Protein AF-A0A9C6TWN9-F1 (afdb_monomer_lite)

Organism: Arachis duranensis (NCBI:txid130453)

Foldseek 3Di:
DPPQLAFQQLAFLLQVQVVCQCVQCLNVVVVQHDGDDDDDDPVRRRDGNCVPPNGDPVNPPHHNHPPPPPDDHRDGDDDPVCVVVVVLVVVLVVCPPVVVSNVVSVVVNVVVVVVVCVVVVVVVVVCCVPDPDPPPDD

InterPro domains:
  IPR001096 Peptidase C13, legumain [PTHR12000] (7-135)
  IPR046427 Legumain prodomain superfamily [G3DSA:1.10.132.130] (80-138)

Secondary structure (DSSP, 8-state):
-------TTT-BHHHHHHHHHHHHTTTT-TTS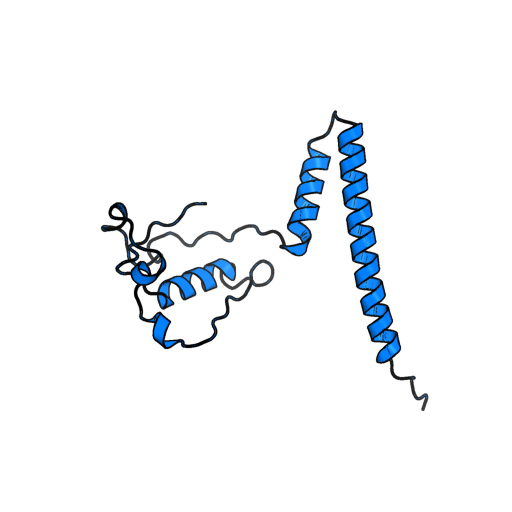-------S-GGGGGSBTHHHH---GGGTTS-SSGGGSPPPPPPP---TTTHHHHHHHHHHHH-SS-HHHHHHHHHHHHHHHHHHHHHHHHHHHHHHHHH-------

Structure (mmCIF, N/CA/C/O backbone):
data_AF-A0A9C6TWN9-F1
#
_entry.id   AF-A0A9C6TWN9-F1
#
loop_
_atom_site.group_PDB
_atom_site.id
_atom_site.type_symbol
_atom_site.label_atom_id
_atom_site.label_alt_id
_atom_site.label_comp_id
_atom_site.label_asym_id
_atom_site.label_entity_id
_atom_site.label_seq_id
_atom_site.pdbx_PDB_ins_code
_atom_site.Cartn_x
_atom_site.Cartn_y
_atom_site.Cartn_z
_atom_site.occupancy
_atom_site.B_iso_or_equiv
_atom_site.auth_seq_id
_atom_site.auth_comp_id
_atom_site.auth_asym_id
_atom_site.auth_atom_id
_atom_site.pdbx_PDB_model_num
ATOM 1 N N . MET A 1 1 ? 10.751 13.327 -1.600 1.00 36.91 1 MET A N 1
ATOM 2 C CA . MET A 1 1 ? 10.945 12.052 -2.325 1.00 36.91 1 MET A CA 1
ATOM 3 C C . MET A 1 1 ? 12.210 12.186 -3.171 1.00 36.91 1 MET A C 1
ATOM 5 O O . MET A 1 1 ? 12.176 12.870 -4.185 1.00 36.91 1 MET A O 1
ATOM 9 N N . TYR A 1 2 ? 13.353 11.652 -2.728 1.00 37.38 2 TYR A N 1
ATOM 10 C CA . TYR A 1 2 ? 14.577 11.668 -3.541 1.00 37.38 2 TYR A CA 1
ATOM 11 C C . TYR A 1 2 ? 14.400 10.663 -4.684 1.00 37.38 2 TYR A C 1
ATOM 13 O O . TYR A 1 2 ? 14.531 9.457 -4.482 1.00 37.38 2 TYR A O 1
ATOM 21 N N . LYS A 1 3 ? 14.024 11.145 -5.874 1.00 45.12 3 LYS A N 1
ATOM 22 C CA . LYS A 1 3 ? 14.079 10.338 -7.095 1.00 45.12 3 LYS A CA 1
ATOM 23 C C . LYS A 1 3 ? 15.568 10.134 -7.377 1.00 45.12 3 LYS A C 1
ATOM 25 O O . LYS A 1 3 ? 16.249 11.090 -7.747 1.00 45.12 3 LYS A O 1
ATOM 30 N N . ALA A 1 4 ? 16.088 8.935 -7.116 1.00 53.16 4 ALA A N 1
ATOM 31 C CA . ALA A 1 4 ? 17.399 8.544 -7.614 1.00 53.16 4 ALA A CA 1
ATOM 32 C C . ALA A 1 4 ? 17.351 8.748 -9.131 1.00 53.16 4 ALA A C 1
ATOM 34 O O . ALA A 1 4 ? 16.544 8.124 -9.819 1.00 53.16 4 ALA A O 1
ATOM 35 N N . ARG A 1 5 ? 18.092 9.734 -9.641 1.00 68.25 5 ARG A N 1
ATOM 36 C CA . ARG A 1 5 ? 18.088 10.026 -11.071 1.00 68.25 5 ARG A CA 1
ATOM 37 C C . ARG A 1 5 ? 18.974 8.967 -11.725 1.00 68.25 5 ARG A C 1
ATOM 39 O O . ARG A 1 5 ? 20.191 9.076 -11.686 1.00 68.25 5 ARG A O 1
ATOM 46 N N . LEU A 1 6 ? 18.360 7.912 -12.247 1.00 82.56 6 LEU A N 1
ATOM 47 C CA . LEU A 1 6 ? 19.016 6.898 -13.070 1.00 82.56 6 LEU A CA 1
ATOM 48 C C . LEU A 1 6 ? 18.911 7.277 -14.548 1.00 82.56 6 LEU A C 1
ATOM 50 O O . LEU A 1 6 ? 18.024 8.032 -14.953 1.00 82.56 6 LEU A O 1
ATOM 54 N N . ASN A 1 7 ? 19.820 6.751 -15.368 1.00 89.50 7 ASN A N 1
ATOM 55 C CA . ASN A 1 7 ? 19.726 6.914 -16.814 1.00 89.50 7 ASN A CA 1
ATOM 56 C C . ASN A 1 7 ? 18.727 5.903 -17.406 1.00 89.50 7 ASN A C 1
ATOM 58 O O . ASN A 1 7 ? 19.081 4.753 -17.682 1.00 89.50 7 ASN A O 1
ATOM 62 N N . LEU A 1 8 ? 17.504 6.360 -17.688 1.00 91.19 8 LEU A N 1
ATOM 63 C CA . LEU A 1 8 ? 16.400 5.519 -18.179 1.00 91.19 8 LEU A CA 1
ATOM 64 C C . LEU A 1 8 ? 16.610 4.944 -19.590 1.00 91.19 8 LEU A C 1
ATOM 66 O O . LEU A 1 8 ? 15.948 3.977 -19.965 1.00 91.19 8 LEU A O 1
ATOM 70 N N . ARG A 1 9 ? 17.541 5.499 -20.386 1.00 92.19 9 ARG A N 1
ATOM 71 C CA . ARG A 1 9 ? 17.942 4.893 -21.674 1.00 92.19 9 ARG A CA 1
ATOM 72 C C . ARG A 1 9 ? 18.797 3.645 -21.477 1.00 92.19 9 ARG A C 1
ATOM 74 O O . ARG A 1 9 ? 18.970 2.856 -22.405 1.00 92.19 9 ARG A O 1
ATOM 81 N N . LYS A 1 10 ? 19.373 3.479 -20.288 1.00 91.81 10 LYS A N 1
ATOM 82 C CA . LYS A 1 10 ? 20.243 2.357 -19.948 1.00 91.81 10 LYS A CA 1
ATOM 83 C C . LYS A 1 10 ? 19.570 1.383 -18.978 1.00 91.81 10 LYS A C 1
ATOM 85 O O . LYS A 1 10 ? 19.785 0.181 -19.136 1.00 91.81 10 LYS A O 1
ATOM 90 N N . GLU A 1 11 ? 18.751 1.868 -18.050 1.00 91.44 11 GLU A N 1
ATOM 91 C CA . GLU A 1 11 ? 17.956 1.045 -17.131 1.00 91.44 11 GLU A CA 1
ATOM 92 C C . GLU A 1 11 ? 16.877 0.241 -17.876 1.00 91.44 11 GLU A C 1
ATOM 94 O O . GLU A 1 11 ? 16.241 0.732 -18.812 1.00 91.44 11 GLU A O 1
ATOM 99 N N . THR A 1 12 ? 16.688 -1.013 -17.472 1.00 93.56 12 THR A N 1
ATOM 100 C CA . THR A 1 12 ? 15.652 -1.926 -17.983 1.00 93.56 12 THR A CA 1
ATOM 101 C C . THR A 1 12 ? 14.511 -2.085 -16.987 1.00 93.56 12 THR A C 1
ATOM 103 O O . THR A 1 12 ? 14.721 -1.941 -15.782 1.00 93.56 12 THR A O 1
ATOM 106 N N . LEU A 1 13 ? 13.318 -2.444 -17.470 1.00 93.88 13 LEU A N 1
ATOM 107 C CA . LEU A 1 13 ? 12.156 -2.702 -16.607 1.00 93.88 13 LEU A CA 1
ATOM 108 C C . LEU A 1 13 ? 12.457 -3.788 -15.559 1.00 93.88 13 LEU A C 1
ATOM 110 O O . LEU A 1 13 ? 12.023 -3.682 -14.417 1.00 93.88 13 LEU A O 1
ATOM 114 N N . GLN A 1 14 ? 13.269 -4.789 -15.916 1.00 94.56 14 GLN A N 1
ATOM 115 C CA . GLN A 1 14 ? 13.781 -5.800 -14.987 1.00 94.56 14 GLN A CA 1
ATOM 116 C C . GLN A 1 14 ? 14.568 -5.188 -13.819 1.00 94.56 14 GLN A C 1
ATOM 118 O O . GLN A 1 14 ? 14.380 -5.597 -12.675 1.00 94.56 14 GLN A O 1
ATOM 123 N N . GLN A 1 15 ? 15.470 -4.245 -14.102 1.00 91.88 15 GLN A N 1
ATOM 124 C CA . GLN A 1 15 ? 16.316 -3.615 -13.083 1.00 91.88 15 GLN A CA 1
ATOM 125 C C . GLN A 1 15 ? 15.487 -2.735 -12.147 1.00 91.88 15 GLN A C 1
ATOM 127 O O . GLN A 1 15 ? 15.662 -2.810 -10.930 1.00 91.88 15 GLN A O 1
ATOM 132 N N . GLN A 1 16 ? 14.539 -1.973 -12.700 1.00 91.69 16 GLN A N 1
ATOM 133 C CA . GLN A 1 16 ? 13.612 -1.184 -11.893 1.00 91.69 16 GLN A CA 1
ATOM 134 C C . GLN A 1 16 ? 12.773 -2.089 -10.990 1.00 91.69 16 GLN A C 1
ATOM 136 O O . GLN A 1 16 ? 12.697 -1.844 -9.790 1.00 91.69 16 GLN A O 1
ATOM 141 N N . TYR A 1 17 ? 12.199 -3.164 -11.543 1.00 93.31 17 TYR A N 1
ATOM 142 C CA . TYR A 1 17 ? 11.425 -4.143 -10.780 1.00 93.31 17 TYR A CA 1
ATOM 143 C C . TYR A 1 17 ? 12.224 -4.689 -9.589 1.00 93.31 17 TYR A C 1
ATOM 145 O O . TYR A 1 17 ? 11.735 -4.645 -8.465 1.00 93.31 17 TYR A O 1
ATOM 153 N N . GLN A 1 18 ? 13.471 -5.120 -9.802 1.00 91.88 18 GLN A N 1
ATOM 154 C CA . GLN A 1 18 ? 14.325 -5.644 -8.729 1.00 91.88 18 GLN A CA 1
ATOM 155 C C . GLN A 1 18 ? 14.615 -4.594 -7.651 1.00 91.88 18 GLN A C 1
ATOM 157 O O . GLN A 1 18 ? 14.497 -4.886 -6.463 1.00 91.88 18 GLN A O 1
ATOM 162 N N . SER A 1 19 ? 14.942 -3.361 -8.052 1.00 89.00 19 SER A N 1
ATOM 163 C CA . SER A 1 19 ? 15.199 -2.274 -7.101 1.00 89.00 19 SER A CA 1
ATOM 164 C C . SER A 1 19 ? 13.943 -1.910 -6.298 1.00 89.00 19 SER A C 1
ATOM 166 O O . SER A 1 19 ? 14.027 -1.635 -5.099 1.00 89.00 19 SER A O 1
ATOM 168 N N . VAL A 1 20 ? 12.770 -1.930 -6.937 1.00 90.50 20 VAL A N 1
ATOM 169 C CA . VAL A 1 20 ? 11.481 -1.677 -6.283 1.00 90.50 20 VAL A CA 1
ATOM 170 C C . VAL A 1 20 ? 11.096 -2.835 -5.367 1.00 90.50 20 VAL A C 1
ATOM 172 O O . VAL A 1 20 ? 10.618 -2.572 -4.267 1.00 90.50 20 VAL A O 1
ATOM 175 N N . GLU A 1 21 ? 11.331 -4.090 -5.752 1.00 92.69 21 GLU A N 1
ATOM 176 C CA . GLU A 1 21 ? 11.072 -5.265 -4.912 1.00 92.69 21 GLU A CA 1
ATOM 177 C C . GLU A 1 21 ? 11.926 -5.240 -3.641 1.00 92.69 21 GLU A C 1
ATOM 179 O O . GLU A 1 21 ? 11.388 -5.334 -2.536 1.00 92.69 21 GLU A O 1
ATOM 184 N N . GLU A 1 22 ? 13.235 -5.025 -3.777 1.00 90.56 22 GLU A N 1
ATOM 185 C CA . GLU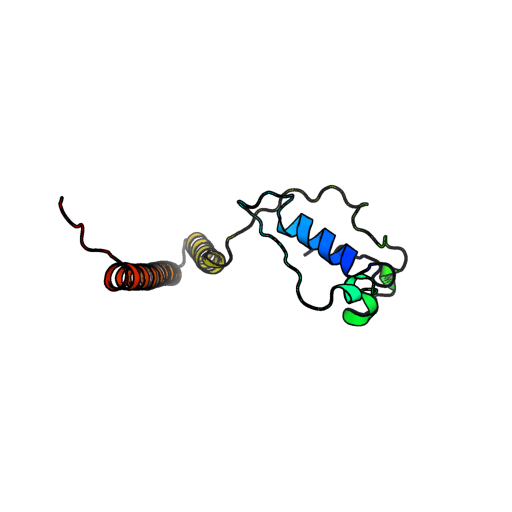 A 1 22 ? 14.159 -4.964 -2.644 1.00 90.56 22 GLU A CA 1
ATOM 186 C C . GLU A 1 22 ? 13.757 -3.861 -1.656 1.00 90.56 22 GLU A C 1
ATOM 188 O O . GLU A 1 22 ? 13.588 -4.115 -0.459 1.00 90.56 22 GLU A O 1
ATOM 193 N N . ARG A 1 23 ? 13.495 -2.651 -2.161 1.00 89.00 23 ARG A N 1
ATOM 194 C CA . ARG A 1 23 ? 13.105 -1.512 -1.325 1.00 89.00 23 ARG A CA 1
ATOM 195 C C . ARG A 1 23 ? 11.733 -1.701 -0.678 1.00 89.00 23 ARG A C 1
ATOM 197 O O . ARG A 1 23 ? 11.568 -1.414 0.504 1.00 89.00 23 ARG A O 1
ATOM 204 N N . THR A 1 24 ? 10.744 -2.173 -1.436 1.00 92.19 24 THR A N 1
ATOM 205 C CA . THR A 1 24 ? 9.366 -2.380 -0.950 1.00 92.19 24 THR A CA 1
ATOM 206 C C . THR A 1 24 ? 9.290 -3.500 0.085 1.00 92.19 24 THR A C 1
ATOM 208 O O . THR A 1 24 ? 8.502 -3.415 1.027 1.00 92.19 24 THR A O 1
ATOM 211 N N . SER A 1 25 ? 10.141 -4.521 -0.042 1.00 92.56 25 SER A N 1
ATOM 212 C CA . SER A 1 25 ? 10.289 -5.575 0.966 1.00 92.56 25 SER A CA 1
ATOM 213 C C . SER A 1 25 ? 10.990 -5.098 2.239 1.00 92.56 25 SER A C 1
ATOM 215 O O . SER A 1 25 ? 11.125 -5.880 3.174 1.00 92.56 25 SER A O 1
ATOM 217 N N . ASN A 1 26 ? 11.446 -3.839 2.270 1.00 90.62 26 ASN A N 1
ATOM 218 C CA . ASN A 1 26 ? 12.271 -3.273 3.329 1.00 90.62 26 ASN A CA 1
ATOM 219 C C . ASN A 1 26 ? 13.470 -4.186 3.633 1.00 90.62 26 ASN A C 1
ATOM 221 O O . ASN A 1 26 ? 13.703 -4.567 4.779 1.00 90.62 26 ASN A O 1
ATOM 225 N N . TYR A 1 27 ? 14.174 -4.599 2.571 1.00 89.38 27 TYR A N 1
ATOM 226 C CA . TYR A 1 27 ? 15.288 -5.548 2.630 1.00 89.38 27 TYR A CA 1
ATOM 227 C C . TYR A 1 27 ? 14.891 -6.910 3.226 1.00 89.38 27 TYR A C 1
ATOM 229 O O . TYR A 1 27 ? 15.548 -7.433 4.124 1.00 89.38 27 TYR A O 1
ATOM 237 N N . ASN A 1 28 ? 13.810 -7.496 2.696 1.00 90.19 28 ASN A N 1
ATOM 238 C CA . ASN A 1 28 ? 13.190 -8.758 3.129 1.00 90.19 28 ASN A CA 1
ATOM 239 C C . ASN A 1 28 ? 12.554 -8.748 4.534 1.00 90.19 28 ASN A C 1
ATOM 241 O O . ASN A 1 28 ? 12.232 -9.809 5.073 1.00 90.19 28 ASN A O 1
ATOM 245 N N . ASN A 1 29 ? 12.305 -7.575 5.118 1.00 91.75 29 ASN A N 1
ATOM 246 C CA . ASN A 1 29 ? 11.516 -7.438 6.338 1.00 91.75 29 ASN A CA 1
ATOM 247 C C . ASN A 1 29 ? 10.023 -7.219 6.031 1.00 91.75 29 ASN A C 1
ATOM 249 O O . ASN A 1 29 ? 9.508 -6.099 6.032 1.00 91.75 29 ASN A O 1
ATOM 253 N N . TYR A 1 30 ? 9.296 -8.320 5.834 1.00 92.25 30 TYR A N 1
ATOM 254 C CA . TYR A 1 30 ? 7.862 -8.296 5.519 1.00 92.25 30 TYR A CA 1
ATOM 255 C C . TYR A 1 30 ? 6.944 -7.931 6.696 1.00 92.25 30 TYR A C 1
ATOM 257 O O . TYR A 1 30 ? 5.741 -7.791 6.494 1.00 92.25 30 TYR A O 1
ATOM 265 N N . ALA A 1 31 ? 7.470 -7.741 7.912 1.00 92.44 31 ALA A N 1
ATOM 266 C CA . ALA A 1 31 ? 6.677 -7.166 9.003 1.00 92.44 31 ALA A CA 1
ATOM 267 C C . ALA A 1 31 ? 6.388 -5.671 8.765 1.00 92.44 31 ALA A C 1
ATOM 269 O O . ALA A 1 31 ? 5.380 -5.148 9.233 1.00 92.44 31 ALA A O 1
ATOM 270 N N . ILE A 1 32 ? 7.269 -4.995 8.021 1.00 91.88 32 ILE A N 1
ATOM 271 C CA . ILE A 1 32 ? 7.222 -3.557 7.714 1.00 91.88 32 ILE A CA 1
ATOM 272 C C . ILE A 1 32 ? 7.489 -3.299 6.221 1.00 91.88 32 ILE A C 1
ATOM 274 O O . ILE A 1 32 ? 8.068 -2.284 5.835 1.00 91.88 32 ILE A O 1
ATOM 278 N N . GLY A 1 33 ? 7.091 -4.249 5.379 1.00 93.31 33 GLY A N 1
ATOM 279 C CA . GLY A 1 33 ? 7.322 -4.253 3.941 1.00 93.31 33 GLY A CA 1
ATOM 280 C C . GLY A 1 33 ? 6.320 -5.159 3.235 1.00 93.31 33 GLY A C 1
ATOM 281 O O . GLY A 1 33 ? 5.487 -5.809 3.865 1.00 93.31 33 GLY A O 1
ATOM 282 N N . SER A 1 34 ? 6.383 -5.210 1.910 1.00 95.94 34 SER A N 1
ATOM 283 C CA . SER A 1 34 ? 5.515 -6.078 1.110 1.00 95.94 34 SER A CA 1
ATOM 284 C C . SER A 1 34 ? 6.262 -6.690 -0.070 1.00 95.94 34 SER A C 1
ATOM 286 O O . SER A 1 34 ? 7.391 -6.308 -0.378 1.00 95.94 34 SER A O 1
ATOM 288 N N . ARG A 1 35 ? 5.647 -7.685 -0.711 1.00 96.88 35 ARG A N 1
ATOM 289 C CA . ARG A 1 35 ? 6.200 -8.323 -1.905 1.00 96.88 35 ARG A CA 1
ATOM 290 C C . ARG A 1 35 ? 5.644 -7.638 -3.146 1.00 96.88 35 ARG A C 1
ATOM 292 O O . ARG A 1 35 ? 4.431 -7.548 -3.314 1.00 96.88 35 ARG A O 1
ATOM 299 N N . VAL A 1 36 ? 6.540 -7.189 -4.015 1.00 96.44 36 VAL A N 1
ATOM 300 C CA . VAL A 1 36 ? 6.181 -6.708 -5.351 1.00 96.44 36 VAL A CA 1
ATOM 301 C C . VAL A 1 36 ? 5.958 -7.932 -6.229 1.00 96.44 36 VAL A C 1
ATOM 303 O O . VAL A 1 36 ? 6.734 -8.879 -6.162 1.00 96.44 36 VAL A O 1
ATOM 306 N N . ILE A 1 37 ? 4.872 -7.939 -6.999 1.00 96.62 37 ILE A N 1
ATOM 307 C CA . ILE A 1 37 ? 4.512 -9.060 -7.871 1.00 96.62 37 ILE A CA 1
ATOM 308 C C . ILE A 1 37 ? 4.392 -8.554 -9.303 1.00 96.62 37 ILE A C 1
ATOM 310 O O . ILE A 1 37 ? 3.893 -7.454 -9.543 1.00 96.62 37 ILE A O 1
ATOM 314 N N . GLU A 1 38 ? 4.824 -9.379 -10.247 1.00 95.50 38 GLU A N 1
ATOM 315 C CA . GLU A 1 38 ? 4.704 -9.145 -11.680 1.00 95.50 38 GLU A CA 1
ATOM 316 C C . GLU A 1 38 ? 3.707 -10.103 -12.333 1.00 95.50 38 GLU A C 1
ATOM 318 O O . GLU A 1 38 ? 3.529 -11.240 -11.898 1.00 95.50 38 GLU A O 1
ATOM 323 N N . TYR A 1 39 ? 3.065 -9.634 -13.400 1.00 96.19 39 TYR A N 1
ATOM 324 C CA . TYR A 1 39 ? 2.057 -10.373 -14.156 1.00 96.19 39 TYR A CA 1
ATOM 325 C C . TYR A 1 39 ? 2.170 -10.034 -15.649 1.00 96.19 39 TYR A C 1
ATOM 327 O O . TYR A 1 39 ? 2.733 -9.002 -16.015 1.00 96.19 39 TYR A O 1
ATOM 335 N N . GLY A 1 40 ? 1.585 -10.867 -16.513 1.00 96.75 40 GLY A N 1
ATOM 336 C CA . GLY A 1 40 ? 1.538 -10.629 -17.961 1.00 96.75 40 GLY A CA 1
ATOM 337 C C . GLY A 1 40 ? 2.791 -11.098 -18.710 1.00 96.75 40 GLY A C 1
ATOM 338 O O . GLY A 1 40 ? 3.446 -12.056 -18.300 1.00 96.75 40 GLY A O 1
ATOM 339 N N . ASP A 1 41 ? 3.097 -10.456 -19.843 1.00 97.25 41 ASP A N 1
ATOM 340 C CA . ASP A 1 41 ? 4.244 -10.824 -20.683 1.00 97.25 41 ASP A CA 1
ATOM 341 C C . ASP A 1 41 ? 5.565 -10.328 -20.083 1.00 97.25 41 ASP A C 1
ATOM 343 O O . ASP A 1 41 ? 5.940 -9.160 -20.197 1.00 97.25 41 ASP A O 1
ATOM 347 N N . THR A 1 42 ? 6.312 -11.247 -19.480 1.00 94.81 42 THR A N 1
ATOM 348 C CA . THR A 1 42 ? 7.594 -10.957 -18.832 1.00 94.81 42 THR A CA 1
ATOM 349 C C . THR A 1 42 ? 8.721 -10.637 -19.816 1.00 94.81 42 THR A C 1
ATOM 351 O O . THR A 1 42 ? 9.756 -10.114 -19.399 1.00 94.81 42 THR A O 1
ATOM 354 N N . LYS A 1 43 ? 8.544 -10.856 -21.128 1.00 95.94 43 LYS A N 1
ATOM 355 C CA . LYS A 1 43 ? 9.555 -10.486 -22.137 1.00 95.94 43 LYS A CA 1
ATOM 356 C C . LYS A 1 43 ? 9.778 -8.977 -22.204 1.00 95.94 43 LYS A C 1
ATOM 358 O O . LYS A 1 43 ? 10.885 -8.537 -22.519 1.00 95.94 43 LYS A O 1
ATOM 363 N N . ILE A 1 44 ? 8.767 -8.179 -21.844 1.00 96.50 44 ILE A N 1
ATOM 364 C CA . ILE A 1 44 ? 8.858 -6.713 -21.818 1.00 96.50 44 ILE A CA 1
ATOM 365 C C . ILE A 1 44 ? 9.934 -6.213 -20.844 1.00 96.50 44 ILE A C 1
ATOM 367 O O . ILE A 1 44 ? 10.463 -5.120 -21.011 1.00 96.50 44 ILE A O 1
ATOM 371 N N . LYS A 1 45 ? 10.332 -7.025 -19.858 1.00 94.31 45 LYS A N 1
ATOM 372 C CA . LYS A 1 45 ? 11.278 -6.632 -18.806 1.00 94.31 45 LYS A CA 1
ATOM 373 C C . LYS A 1 45 ? 12.678 -6.298 -19.335 1.00 94.31 45 LYS A C 1
ATOM 375 O O . LYS A 1 45 ? 13.407 -5.542 -18.697 1.00 94.31 45 LYS A O 1
ATOM 380 N N . ALA A 1 46 ? 13.049 -6.814 -20.510 1.00 95.56 46 ALA A N 1
ATOM 381 C CA . ALA A 1 46 ? 14.321 -6.497 -21.165 1.00 95.56 46 ALA A CA 1
ATOM 382 C C . ALA A 1 46 ? 14.352 -5.087 -21.795 1.00 95.56 46 ALA A C 1
ATOM 384 O O . ALA A 1 46 ? 15.422 -4.582 -22.147 1.00 95.56 46 ALA A O 1
ATOM 385 N N . VAL A 1 47 ? 13.190 -4.447 -21.944 1.00 96.25 47 VAL A N 1
ATOM 386 C CA . VAL A 1 47 ? 13.039 -3.139 -22.585 1.00 96.25 47 VAL A CA 1
ATOM 387 C C . VAL A 1 47 ? 13.534 -2.016 -21.671 1.00 96.25 47 VAL A C 1
ATOM 389 O O . VAL A 1 47 ? 13.463 -2.103 -20.443 1.00 96.25 47 VAL A O 1
ATOM 392 N N . LYS A 1 48 ? 14.051 -0.945 -22.283 1.00 95.25 48 LYS A N 1
ATOM 393 C CA . LYS A 1 48 ? 14.499 0.262 -21.579 1.00 95.25 48 LYS A CA 1
ATOM 394 C C . LYS A 1 48 ? 13.322 1.077 -21.052 1.00 95.25 48 LYS A C 1
ATOM 396 O O . LYS A 1 48 ? 12.355 1.296 -21.783 1.00 95.25 48 LYS A O 1
ATOM 401 N N . LEU A 1 49 ? 13.445 1.596 -19.828 1.00 93.44 49 LEU A N 1
ATOM 402 C CA . LEU A 1 49 ? 12.401 2.414 -19.188 1.00 93.44 49 LEU A CA 1
ATOM 403 C C . LEU A 1 49 ? 12.029 3.635 -20.020 1.00 93.44 49 LEU A C 1
ATOM 405 O O . LEU A 1 49 ? 10.879 4.066 -20.000 1.00 93.44 49 LEU A O 1
ATOM 409 N N . SER A 1 50 ? 12.982 4.174 -20.785 1.00 94.44 50 SER A N 1
ATOM 410 C CA . SER A 1 50 ? 12.749 5.372 -21.582 1.00 94.44 50 SER A CA 1
ATOM 411 C C . SER A 1 50 ? 11.637 5.248 -22.621 1.00 94.44 50 SER A C 1
ATOM 413 O O . SER A 1 50 ? 11.143 6.273 -23.080 1.00 94.44 50 SER A O 1
ATOM 415 N N . LEU A 1 51 ? 11.242 4.027 -23.000 1.00 96.12 51 LEU A N 1
ATOM 416 C CA . LEU A 1 51 ? 10.096 3.818 -23.889 1.00 96.12 51 LEU A CA 1
ATOM 417 C C . LEU A 1 51 ? 8.744 4.076 -23.204 1.00 96.12 51 LEU A C 1
ATOM 419 O O . LEU A 1 51 ? 7.770 4.341 -23.900 1.00 96.12 51 LEU A O 1
ATOM 423 N N . PHE A 1 52 ? 8.686 4.027 -21.871 1.00 94.44 52 PHE A N 1
ATOM 424 C CA . PHE A 1 52 ? 7.458 4.206 -21.088 1.00 94.44 52 PHE A CA 1
ATOM 425 C C . PHE A 1 52 ? 7.462 5.513 -20.293 1.00 94.44 52 PHE A C 1
ATOM 427 O O . PHE A 1 52 ? 6.469 6.232 -20.275 1.00 94.44 52 PHE A O 1
ATOM 434 N N . GLU A 1 53 ? 8.588 5.843 -19.658 1.00 92.62 53 GLU A N 1
ATOM 435 C CA . GLU A 1 53 ? 8.713 7.007 -18.768 1.00 92.62 53 GLU A CA 1
ATOM 436 C C . GLU A 1 53 ? 9.392 8.216 -19.435 1.00 92.62 53 GLU A C 1
ATOM 438 O O . GLU A 1 53 ? 9.522 9.281 -18.828 1.00 92.62 53 GLU A O 1
ATOM 443 N N . GLY A 1 54 ? 9.845 8.070 -20.684 1.00 91.75 54 GLY A N 1
ATOM 444 C CA . GLY A 1 54 ? 10.633 9.086 -21.375 1.00 91.75 54 GLY A CA 1
ATOM 445 C C . GLY A 1 54 ? 12.066 9.194 -20.845 1.00 91.75 54 GLY A C 1
ATOM 446 O O . GLY A 1 54 ? 12.617 8.276 -20.240 1.00 91.75 54 GLY A O 1
ATOM 447 N N . PHE A 1 55 ? 12.731 10.313 -21.121 1.00 89.19 55 PHE A N 1
ATOM 448 C CA . PHE A 1 55 ? 14.135 10.492 -20.756 1.00 89.19 55 PHE A CA 1
ATOM 449 C C . PHE A 1 55 ? 14.444 11.937 -20.377 1.00 89.19 55 PHE A C 1
ATOM 451 O O . PHE A 1 55 ? 14.129 12.855 -21.129 1.00 89.19 55 PHE A O 1
ATOM 458 N N . ASP A 1 56 ? 15.129 12.107 -19.247 1.00 89.50 56 ASP A N 1
ATOM 459 C CA . ASP A 1 56 ? 15.697 13.382 -18.813 1.00 89.50 56 ASP A CA 1
ATOM 460 C C . ASP A 1 56 ? 17.146 13.515 -19.330 1.00 89.50 56 ASP A C 1
ATOM 462 O O . ASP A 1 56 ? 18.012 12.751 -18.885 1.00 89.50 56 ASP A O 1
ATOM 466 N N . PRO A 1 57 ? 17.459 14.478 -20.220 1.00 90.19 57 PRO A N 1
ATOM 467 C CA . PRO A 1 57 ? 18.821 14.718 -20.703 1.00 90.19 57 PRO A CA 1
ATOM 468 C C . PRO A 1 57 ? 19.854 14.952 -19.595 1.00 90.19 57 PRO A C 1
ATOM 470 O O . PRO A 1 57 ? 21.013 14.556 -19.752 1.00 90.19 57 PRO A O 1
ATOM 473 N N . ALA A 1 58 ? 19.450 15.515 -18.452 1.00 89.94 58 ALA A N 1
ATOM 474 C CA . ALA A 1 58 ? 20.340 15.721 -17.311 1.00 89.94 58 ALA A CA 1
ATOM 475 C C . ALA A 1 58 ? 20.804 14.398 -16.670 1.00 89.94 58 ALA A C 1
ATOM 477 O O . ALA A 1 58 ? 21.802 14.380 -15.952 1.00 89.94 58 ALA A O 1
ATOM 478 N N . SER A 1 59 ? 20.123 13.280 -16.954 1.00 86.31 59 SER A N 1
ATOM 479 C CA . SER A 1 59 ? 20.457 11.950 -16.428 1.00 86.31 59 SER A CA 1
ATOM 480 C C . SER A 1 59 ? 21.496 11.175 -17.244 1.00 86.31 59 SER A C 1
ATOM 482 O O . SER A 1 59 ? 21.868 10.062 -16.879 1.00 86.31 59 SER A O 1
ATOM 484 N N . THR A 1 60 ? 22.003 11.745 -18.343 1.00 87.06 60 THR A N 1
ATOM 485 C CA . THR A 1 60 ? 22.882 11.043 -19.298 1.00 87.06 60 THR A CA 1
ATOM 486 C C . THR A 1 60 ? 24.105 10.394 -18.635 1.00 87.06 60 THR A C 1
ATOM 488 O O . THR A 1 60 ? 24.441 9.244 -18.941 1.00 87.06 60 THR A O 1
ATOM 491 N N . ASN A 1 61 ? 24.732 11.103 -17.694 1.00 85.81 61 ASN A N 1
ATOM 492 C CA . ASN A 1 61 ? 25.951 10.662 -17.010 1.00 85.81 61 ASN A CA 1
ATOM 493 C C . ASN A 1 61 ? 25.682 9.822 -15.754 1.00 85.81 61 ASN A C 1
ATOM 495 O O . ASN A 1 61 ? 26.627 9.398 -15.095 1.00 85.81 61 ASN A O 1
ATOM 499 N N . PHE A 1 62 ? 24.417 9.571 -15.410 1.00 85.12 62 PHE A N 1
ATOM 500 C CA . PHE A 1 62 ? 24.081 8.757 -14.250 1.00 85.12 62 PHE A CA 1
ATOM 501 C C . PHE A 1 62 ? 24.209 7.263 -14.538 1.00 85.12 62 PHE A C 1
ATOM 503 O O . PHE A 1 62 ? 24.122 6.795 -15.681 1.00 85.12 62 PHE A O 1
ATOM 510 N N . SER A 1 63 ? 24.436 6.517 -13.458 1.00 81.75 63 SER A N 1
ATOM 511 C CA . SER A 1 63 ? 24.466 5.060 -13.485 1.00 81.75 63 SER A CA 1
ATOM 512 C C . SER A 1 63 ? 23.121 4.511 -13.975 1.00 81.75 63 SER A C 1
ATOM 514 O O . SER A 1 63 ? 22.076 5.091 -13.674 1.00 81.75 63 SER A O 1
ATOM 516 N N . PRO A 1 64 ? 23.116 3.395 -14.722 1.00 75.69 64 PRO A N 1
ATOM 517 C CA . PRO A 1 64 ? 21.890 2.670 -15.044 1.00 75.69 64 PRO A CA 1
ATOM 518 C C . PRO A 1 64 ? 21.330 1.871 -13.869 1.00 75.69 64 PRO A C 1
ATOM 520 O O . PRO A 1 64 ? 20.239 1.329 -13.982 1.00 75.69 64 PRO A O 1
ATOM 523 N N . ASN A 1 65 ? 22.104 1.716 -12.793 1.00 70.44 65 ASN A N 1
ATOM 524 C CA . ASN A 1 65 ? 21.744 0.871 -11.668 1.00 70.44 65 ASN A CA 1
ATOM 525 C C . ASN A 1 65 ? 22.010 1.576 -10.331 1.00 70.44 65 ASN A C 1
ATOM 527 O O . ASN A 1 65 ? 23.022 2.268 -10.173 1.00 70.44 65 ASN A O 1
ATOM 531 N N . ASN A 1 66 ? 21.118 1.343 -9.368 1.00 64.56 66 ASN A N 1
ATOM 532 C CA . ASN A 1 66 ? 21.163 1.894 -8.016 1.00 64.56 66 ASN A CA 1
ATOM 533 C C . ASN A 1 66 ? 22.242 1.262 -7.121 1.00 64.56 66 ASN A C 1
ATOM 535 O O . ASN A 1 66 ? 22.455 1.771 -6.028 1.00 64.56 66 ASN A O 1
ATOM 539 N N . ASN A 1 67 ? 22.976 0.239 -7.585 1.00 55.84 67 ASN A N 1
ATOM 540 C CA . ASN A 1 67 ? 24.057 -0.432 -6.835 1.00 55.84 67 ASN A CA 1
ATOM 541 C C . ASN A 1 67 ? 25.178 0.502 -6.319 1.00 55.84 67 ASN A C 1
ATOM 543 O O . ASN A 1 67 ? 26.044 0.056 -5.575 1.00 55.84 67 ASN A O 1
ATOM 547 N N . ILE A 1 68 ? 25.212 1.765 -6.758 1.00 48.00 68 ILE A N 1
ATOM 548 C CA . ILE A 1 68 ? 26.211 2.772 -6.362 1.00 48.00 68 ILE A CA 1
ATOM 549 C C . ILE A 1 68 ? 25.730 3.613 -5.164 1.00 48.00 68 ILE A C 1
ATOM 551 O O . ILE A 1 68 ? 26.533 4.277 -4.511 1.00 48.00 68 ILE A O 1
ATOM 555 N N . LEU A 1 69 ? 24.433 3.601 -4.849 1.00 53.12 69 LEU A N 1
ATOM 556 C CA . LEU A 1 69 ? 23.904 4.323 -3.695 1.00 53.12 69 LEU A CA 1
ATOM 557 C C . LEU A 1 69 ? 24.042 3.444 -2.441 1.00 53.12 69 LEU A C 1
ATOM 559 O O . LEU A 1 69 ? 23.835 2.233 -2.537 1.00 53.12 69 LEU A O 1
ATOM 563 N N . PRO A 1 70 ? 24.413 4.021 -1.278 1.00 50.78 70 PRO A N 1
ATOM 564 C CA . PRO A 1 70 ? 24.552 3.263 -0.036 1.00 50.78 70 PRO A CA 1
ATOM 565 C C . PRO A 1 70 ? 23.269 2.469 0.246 1.00 50.78 70 PRO A C 1
ATOM 567 O O . PRO A 1 70 ? 22.199 2.915 -0.189 1.00 50.78 70 PRO A O 1
ATOM 570 N N . PRO A 1 71 ? 23.356 1.323 0.957 1.00 54.38 71 PRO A N 1
ATOM 571 C CA . PRO A 1 71 ? 22.177 0.543 1.320 1.00 54.38 71 PRO A CA 1
ATOM 572 C C . PRO A 1 71 ? 21.156 1.509 1.907 1.00 54.38 71 PRO A C 1
ATOM 574 O O . PRO A 1 71 ? 21.461 2.217 2.871 1.00 54.38 71 PRO A O 1
ATOM 577 N N . GLN A 1 72 ? 19.996 1.636 1.254 1.00 63.16 72 GLN A N 1
ATOM 578 C CA . GLN A 1 72 ? 18.976 2.538 1.760 1.00 63.16 72 GLN A CA 1
ATOM 579 C C . GLN A 1 72 ? 18.625 1.982 3.132 1.00 63.16 72 GLN A C 1
ATOM 581 O O . GLN A 1 72 ? 18.313 0.808 3.284 1.00 63.16 72 GLN A O 1
ATOM 586 N N . THR A 1 73 ? 18.804 2.785 4.168 1.00 69.62 73 THR A N 1
ATOM 587 C CA . THR A 1 73 ? 18.455 2.364 5.519 1.00 69.62 73 THR A CA 1
ATOM 588 C C . THR A 1 73 ? 16.989 1.953 5.534 1.00 69.62 73 THR A C 1
ATOM 590 O O . THR A 1 73 ? 16.183 2.544 4.805 1.00 69.62 73 THR A O 1
ATOM 593 N N . SER A 1 74 ? 16.645 0.961 6.357 1.00 76.00 74 SER A N 1
ATOM 594 C CA . SER A 1 74 ? 15.255 0.547 6.534 1.00 76.00 74 SER A CA 1
ATOM 595 C C . SER A 1 74 ? 14.368 1.768 6.757 1.00 76.00 74 SER A C 1
ATOM 597 O O . SER A 1 74 ? 14.703 2.638 7.566 1.00 76.00 74 SER A O 1
ATOM 599 N N . ILE A 1 75 ? 13.264 1.851 6.022 1.00 83.12 75 ILE A N 1
ATOM 600 C CA . ILE A 1 75 ? 12.370 3.009 6.075 1.00 83.12 75 ILE A CA 1
ATOM 601 C C . ILE A 1 75 ? 11.261 2.707 7.082 1.00 83.12 75 ILE A C 1
ATOM 603 O O . ILE A 1 75 ? 10.721 1.599 7.096 1.00 83.12 75 ILE A O 1
ATOM 607 N N . GLU A 1 76 ? 10.918 3.685 7.920 1.00 90.19 76 GLU A N 1
ATOM 608 C CA . GLU A 1 76 ? 9.712 3.617 8.744 1.00 90.19 76 GLU A CA 1
ATOM 609 C C . GLU A 1 76 ? 8.468 3.726 7.861 1.00 90.19 76 GLU A C 1
ATOM 611 O O . GLU A 1 76 ? 8.368 4.593 6.989 1.00 90.19 76 GLU A O 1
ATOM 616 N N . VAL A 1 77 ? 7.503 2.839 8.084 1.00 94.06 77 VAL A N 1
ATOM 617 C CA . VAL A 1 77 ? 6.296 2.742 7.263 1.00 94.06 77 VAL A CA 1
ATOM 618 C C . VAL A 1 77 ? 5.048 2.776 8.131 1.00 94.06 77 VAL A C 1
ATOM 620 O O . VAL A 1 77 ? 5.067 2.408 9.303 1.00 94.06 77 VAL A O 1
ATOM 623 N N . VAL A 1 78 ? 3.938 3.179 7.521 1.00 95.94 78 VAL A N 1
ATOM 624 C CA . VAL A 1 78 ? 2.602 3.108 8.115 1.00 95.94 78 VAL A CA 1
ATOM 625 C C . VAL A 1 78 ? 1.752 2.201 7.237 1.00 95.94 78 VAL A C 1
ATOM 627 O O . VAL A 1 78 ? 1.809 2.287 6.008 1.00 95.94 78 VAL A O 1
ATOM 630 N N . ASN A 1 79 ? 0.955 1.329 7.855 1.00 95.88 79 ASN A N 1
ATOM 631 C CA . ASN A 1 79 ? -0.004 0.510 7.123 1.00 95.88 79 ASN A CA 1
ATOM 632 C C . ASN A 1 79 ? -0.989 1.419 6.372 1.00 95.88 79 ASN A C 1
ATOM 634 O O . ASN A 1 79 ? -1.563 2.334 6.959 1.00 95.88 79 ASN A O 1
ATOM 638 N N . GLN A 1 80 ? -1.226 1.159 5.084 1.00 96.75 80 GLN A N 1
ATOM 639 C CA . GLN A 1 80 ? -2.147 1.959 4.269 1.00 96.75 80 GLN A CA 1
ATOM 640 C C . GLN A 1 80 ? -3.566 2.012 4.856 1.00 96.75 80 GLN A C 1
ATOM 642 O O . GLN A 1 80 ? -4.219 3.050 4.770 1.00 96.75 80 GLN A O 1
ATOM 647 N N . ARG A 1 81 ? -4.025 0.931 5.507 1.00 96.62 81 ARG A N 1
ATOM 648 C CA . ARG A 1 81 ? -5.323 0.904 6.202 1.00 96.62 81 ARG A CA 1
ATOM 649 C C . ARG A 1 81 ? -5.357 1.858 7.390 1.00 96.62 81 ARG A C 1
ATOM 651 O O . ARG A 1 81 ? -6.420 2.374 7.714 1.00 96.62 81 ARG A O 1
ATOM 658 N N . ASP A 1 82 ? -4.218 2.138 8.008 1.00 97.00 82 ASP A N 1
ATOM 659 C CA . ASP A 1 82 ? -4.130 2.955 9.219 1.00 97.00 82 ASP A CA 1
ATOM 660 C C . ASP A 1 82 ? -3.625 4.370 8.938 1.00 97.00 82 ASP A C 1
ATOM 662 O O . ASP A 1 82 ? -3.744 5.235 9.797 1.00 97.00 82 ASP A O 1
ATOM 666 N N . ALA A 1 83 ? -3.130 4.647 7.728 1.00 97.69 83 ALA A N 1
ATOM 667 C CA . ALA A 1 83 ? -2.546 5.934 7.355 1.00 97.69 83 ALA A CA 1
ATOM 668 C C . ALA A 1 83 ? -3.492 7.120 7.599 1.00 97.69 83 ALA A C 1
ATOM 670 O O . ALA A 1 83 ? -3.065 8.157 8.106 1.00 97.69 83 ALA A O 1
ATOM 671 N N . TYR A 1 84 ? -4.785 6.960 7.298 1.00 97.38 84 TYR A N 1
ATOM 672 C CA . TYR A 1 84 ? -5.766 8.019 7.542 1.00 97.38 84 TYR A CA 1
ATOM 673 C C . TYR A 1 84 ? -6.061 8.213 9.036 1.00 97.38 84 TYR A C 1
ATOM 675 O O . TYR A 1 84 ? -6.097 9.342 9.522 1.00 97.38 84 TYR A O 1
ATOM 683 N N . LEU A 1 85 ? -6.183 7.119 9.794 1.00 97.94 85 LEU A N 1
ATOM 684 C CA . LEU A 1 85 ? -6.359 7.182 11.245 1.00 97.94 85 LEU A CA 1
ATOM 685 C C . LEU A 1 85 ? -5.134 7.817 11.923 1.00 97.94 85 LEU A C 1
ATOM 687 O O . LEU A 1 85 ? -5.276 8.668 12.800 1.00 97.94 85 LEU A O 1
ATOM 691 N N . PHE A 1 86 ? -3.933 7.460 11.466 1.00 97.50 86 PHE A N 1
ATOM 692 C CA . PHE A 1 86 ? -2.678 8.060 11.903 1.00 97.50 86 PHE A CA 1
ATOM 693 C C . PHE A 1 86 ? -2.652 9.565 11.626 1.00 97.50 86 PHE A C 1
ATOM 695 O O . PHE A 1 86 ? -2.286 10.332 12.513 1.00 97.50 86 PHE A O 1
ATOM 702 N N . PHE A 1 87 ? -3.082 10.005 10.439 1.00 97.06 87 PHE A N 1
ATOM 703 C CA . PHE A 1 87 ? -3.189 11.426 10.103 1.00 97.06 87 PHE A CA 1
ATOM 704 C C . PHE A 1 87 ? -4.093 12.188 11.086 1.00 97.06 87 PHE A C 1
ATOM 706 O O . PHE A 1 87 ? -3.652 13.187 11.659 1.00 97.06 87 PHE A O 1
ATOM 713 N N . ILE A 1 88 ? -5.316 11.707 11.340 1.00 97.06 88 ILE A N 1
ATOM 714 C CA . ILE A 1 88 ? -6.237 12.386 12.268 1.00 97.06 88 ILE A CA 1
ATOM 715 C C . ILE A 1 88 ? -5.676 12.367 13.690 1.00 97.06 88 ILE A C 1
ATOM 717 O O . ILE A 1 88 ? -5.785 13.361 14.404 1.00 97.06 88 ILE A O 1
ATOM 721 N N . TRP A 1 89 ? -5.019 11.277 14.092 1.00 96.62 89 TRP A N 1
ATOM 722 C CA . TRP A 1 89 ? -4.352 11.198 15.387 1.00 96.62 89 TRP A CA 1
ATOM 723 C C . TRP A 1 89 ? -3.240 12.244 15.536 1.00 96.62 89 TRP A C 1
ATOM 725 O O . TRP A 1 89 ? -3.159 12.908 16.568 1.00 96.62 89 TRP A O 1
ATOM 735 N N . GLN A 1 90 ? -2.405 12.452 14.510 1.00 96.12 90 GLN A N 1
ATOM 736 C CA . GLN A 1 90 ? -1.413 13.533 14.534 1.00 96.12 90 GLN A CA 1
ATOM 737 C C . GLN A 1 90 ? -2.087 14.907 14.612 1.00 96.12 90 GLN A C 1
ATOM 739 O O . GLN A 1 90 ? -1.665 15.732 15.419 1.00 96.12 90 GLN A O 1
ATOM 744 N N . ARG A 1 91 ? -3.165 15.131 13.846 1.00 94.69 91 ARG A N 1
ATOM 745 C CA . ARG A 1 91 ? -3.948 16.376 13.897 1.00 94.69 91 ARG A CA 1
ATOM 746 C C . ARG A 1 91 ? -4.491 16.627 15.307 1.00 94.69 91 ARG A C 1
ATOM 748 O O . ARG A 1 91 ? -4.245 17.684 15.869 1.00 94.69 91 ARG A O 1
ATOM 755 N N . TYR A 1 92 ? -5.134 15.633 15.919 1.00 95.06 92 TYR A N 1
ATOM 756 C CA . TYR A 1 92 ? -5.654 15.701 17.289 1.00 95.06 92 TYR A CA 1
ATOM 757 C C . TYR A 1 92 ? -4.581 16.090 18.321 1.00 95.06 92 TYR A C 1
ATOM 759 O O . TYR A 1 92 ? -4.855 16.883 19.221 1.00 95.06 92 TYR A O 1
ATOM 767 N N . LYS A 1 93 ? -3.357 15.557 18.188 1.00 94.25 93 LYS A N 1
ATOM 768 C CA . LYS A 1 93 ? -2.243 15.880 19.095 1.00 94.25 93 LYS A CA 1
ATOM 769 C C . LYS A 1 93 ? -1.752 17.323 18.965 1.00 94.25 93 LYS A C 1
ATOM 771 O O . LYS A 1 93 ? -1.332 17.884 19.964 1.00 94.25 93 LYS A O 1
ATOM 776 N N . ILE A 1 94 ? -1.782 17.900 17.763 1.00 94.69 94 ILE A N 1
ATOM 777 C CA . ILE A 1 94 ? -1.272 19.259 17.505 1.00 94.69 94 ILE A CA 1
ATOM 778 C C . ILE A 1 94 ? -2.282 20.338 17.944 1.00 94.69 94 ILE A C 1
ATOM 780 O O . ILE A 1 94 ? -1.884 21.443 18.299 1.00 94.69 94 ILE A O 1
ATOM 784 N N . LEU A 1 95 ? -3.580 20.018 17.976 1.00 91.50 95 LEU A N 1
ATOM 785 C CA . LEU A 1 95 ? -4.680 20.936 18.313 1.00 91.50 95 LEU A CA 1
ATOM 786 C C . LEU A 1 95 ? -4.808 21.221 19.829 1.00 91.50 95 LEU A C 1
ATOM 788 O O . LEU A 1 95 ? -5.885 21.093 20.402 1.00 91.50 95 LEU A 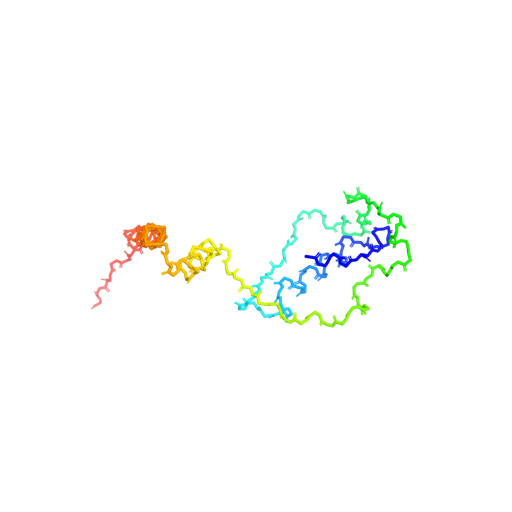O 1
ATOM 792 N N . GLU A 1 96 ? -3.726 21.568 20.533 1.00 76.00 96 GLU A N 1
ATOM 793 C CA . GLU A 1 96 ? -3.748 21.726 22.002 1.00 76.00 96 GLU A CA 1
ATOM 794 C C . GLU A 1 96 ? -4.668 22.852 22.511 1.00 76.00 96 GLU A C 1
ATOM 796 O O . GLU A 1 96 ? -5.276 22.689 23.570 1.00 76.00 96 GLU A O 1
ATOM 801 N N . HIS A 1 97 ? -4.822 23.943 21.751 1.00 79.19 97 HIS A N 1
ATOM 802 C CA . HIS A 1 97 ? -5.613 25.126 22.134 1.00 79.19 97 HIS A CA 1
ATOM 803 C C . HIS A 1 97 ? -6.933 25.295 21.356 1.00 79.19 97 HIS A C 1
ATOM 805 O O . HIS A 1 97 ? -7.728 26.170 21.689 1.00 79.19 97 HIS A O 1
ATOM 811 N N . GLU A 1 98 ? -7.184 24.449 20.357 1.00 83.44 98 GLU A N 1
ATOM 812 C CA . GLU A 1 98 ? -8.355 24.491 19.470 1.00 83.44 98 GLU A CA 1
ATOM 813 C C . GLU A 1 98 ? -9.381 23.443 19.925 1.00 83.44 98 GLU A C 1
ATOM 815 O O . GLU A 1 98 ? -9.394 22.298 19.469 1.00 83.44 98 GLU A O 1
ATOM 820 N N . THR A 1 99 ? -10.189 23.791 20.930 1.00 85.38 99 THR A N 1
ATOM 821 C CA . THR A 1 99 ? -11.045 22.825 21.642 1.00 85.38 99 THR A CA 1
ATOM 822 C C . THR A 1 99 ? -12.139 22.213 20.767 1.00 85.38 99 THR A C 1
ATOM 824 O O . THR A 1 99 ? -12.442 21.029 20.935 1.00 85.38 99 THR A O 1
ATOM 827 N N . GLU A 1 100 ? -12.708 22.971 19.829 1.00 93.75 100 GLU A N 1
ATOM 828 C CA . GLU A 1 100 ? -13.757 22.495 18.922 1.00 93.75 100 GLU A CA 1
ATOM 829 C C . GLU A 1 100 ? -13.188 21.537 17.867 1.00 93.75 100 GLU A C 1
ATOM 831 O O . GLU A 1 100 ? -13.657 20.406 17.724 1.00 93.75 100 GLU A O 1
ATOM 836 N N . GLU A 1 101 ? -12.107 21.928 17.195 1.00 93.00 101 GLU A N 1
ATOM 837 C CA . GLU A 1 101 ? -11.416 21.131 16.184 1.00 93.00 101 GLU A CA 1
ATOM 838 C C . GLU A 1 101 ? -10.833 19.851 16.789 1.00 93.00 101 GLU A C 1
ATOM 840 O O . GLU A 1 101 ? -10.882 18.778 16.175 1.00 93.00 101 GLU A O 1
ATOM 845 N N . LYS A 1 102 ? -10.320 19.930 18.023 1.00 94.69 102 LYS A N 1
ATOM 846 C CA . LYS A 1 102 ? -9.834 18.767 18.769 1.00 94.69 102 LYS A CA 1
ATOM 847 C C . LYS A 1 102 ? -10.967 17.797 19.096 1.00 94.69 102 LYS A C 1
ATOM 849 O O . LYS A 1 102 ? -10.801 16.588 18.908 1.00 94.69 102 LYS A O 1
ATOM 854 N N . ALA A 1 103 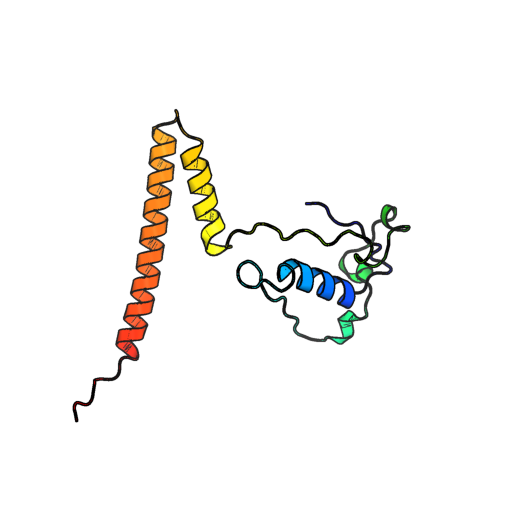? -12.118 18.301 19.546 1.00 95.31 103 ALA A N 1
ATOM 855 C CA . ALA A 1 103 ? -13.300 17.478 19.794 1.00 95.31 103 ALA A CA 1
ATOM 856 C C . ALA A 1 103 ? -13.810 16.827 18.498 1.00 95.31 103 ALA A C 1
ATOM 858 O O . ALA A 1 103 ? -14.128 15.637 18.491 1.00 95.31 103 ALA A O 1
ATOM 859 N N . GLN A 1 104 ? -13.805 17.566 17.387 1.00 95.81 104 GLN A N 1
ATOM 860 C CA . GLN A 1 104 ? -14.194 17.050 16.079 1.00 95.81 104 GLN A CA 1
ATOM 861 C C . GLN A 1 104 ? -13.229 15.968 15.574 1.00 95.81 104 GLN A C 1
ATOM 863 O O . GLN A 1 104 ? -13.676 14.936 15.075 1.00 95.81 104 GLN A O 1
ATOM 868 N N . ALA A 1 105 ? -11.916 16.141 15.750 1.00 96.00 105 ALA A N 1
ATOM 869 C CA . ALA A 1 105 ? -10.930 15.118 15.404 1.00 96.00 105 ALA A CA 1
ATOM 870 C C . ALA A 1 105 ? -11.105 13.839 16.241 1.00 96.00 105 ALA A C 1
ATOM 872 O O . ALA A 1 105 ? -11.035 12.736 15.700 1.00 96.00 105 ALA A O 1
ATOM 873 N N . LEU A 1 106 ? -11.380 13.969 17.544 1.00 96.25 106 LEU A N 1
ATOM 874 C CA . LEU A 1 106 ? -11.658 12.822 18.414 1.00 96.25 106 LEU A CA 1
ATOM 875 C C . LEU A 1 106 ? -12.958 12.102 18.024 1.00 96.25 106 LEU A C 1
ATOM 877 O O . LEU A 1 106 ? -13.006 10.868 18.013 1.00 96.25 106 LEU A O 1
ATOM 881 N N . LYS A 1 107 ? -14.000 12.863 17.676 1.00 97.69 107 LYS A N 1
ATOM 882 C CA . LYS A 1 107 ? -15.257 12.322 17.155 1.00 97.69 107 LYS A CA 1
ATOM 883 C C . LYS A 1 107 ? -15.019 11.533 15.868 1.00 97.69 107 LYS A C 1
ATOM 885 O O . LYS A 1 107 ? -15.442 10.385 15.785 1.00 97.69 107 LYS A O 1
ATOM 890 N N . GLU A 1 108 ? -14.268 12.096 14.925 1.00 97.88 108 GLU A N 1
ATOM 891 C CA . GLU A 1 108 ? -13.934 11.448 13.652 1.00 97.88 108 GLU A CA 1
ATOM 892 C C . GLU A 1 108 ? -13.157 10.134 13.854 1.00 97.88 108 GLU A C 1
ATOM 894 O O . GLU A 1 108 ? -13.484 9.114 13.244 1.00 97.88 108 GLU A O 1
ATOM 899 N N . ILE A 1 109 ? -12.173 10.121 14.764 1.00 98.00 109 ILE A N 1
ATOM 900 C CA . ILE A 1 109 ? -11.453 8.899 15.164 1.00 98.00 109 ILE A CA 1
ATOM 901 C C . ILE A 1 109 ? -12.431 7.843 15.691 1.00 98.00 109 ILE A C 1
ATOM 903 O O . ILE A 1 109 ? -12.393 6.687 15.266 1.00 98.00 109 ILE A O 1
ATOM 907 N N . THR A 1 110 ? -13.314 8.241 16.607 1.00 98.31 110 THR A N 1
ATOM 908 C CA . THR A 1 110 ? -14.257 7.334 17.275 1.00 98.31 110 THR A CA 1
ATOM 909 C C . THR A 1 110 ? -15.246 6.729 16.282 1.00 98.31 110 THR A C 1
ATOM 911 O O . THR A 1 110 ? -15.450 5.515 16.266 1.00 98.31 110 THR A O 1
ATOM 914 N N . GLU A 1 111 ? -15.834 7.555 15.418 1.00 98.31 111 GLU A N 1
ATOM 915 C CA . GLU A 1 111 ? -16.773 7.115 14.385 1.00 98.31 111 GLU A CA 1
ATOM 916 C C . GLU A 1 111 ? -16.108 6.150 13.398 1.00 98.31 111 GLU A C 1
ATOM 918 O O . GLU A 1 111 ? -16.676 5.101 13.088 1.00 98.31 111 GLU A O 1
ATOM 923 N N . MET A 1 112 ? -14.874 6.435 12.969 1.00 97.94 112 MET A N 1
ATOM 924 C CA . MET A 1 112 ? -14.133 5.559 12.062 1.00 97.94 112 MET A CA 1
ATOM 925 C C . MET A 1 112 ? -13.811 4.200 12.687 1.00 97.94 112 MET A C 1
ATOM 927 O O . MET A 1 112 ? -13.996 3.170 12.036 1.00 97.94 112 MET A O 1
ATOM 931 N N . VAL A 1 113 ? -13.338 4.176 13.937 1.00 98.25 113 VAL A N 1
ATOM 932 C CA . VAL A 1 113 ? -13.036 2.925 14.650 1.00 98.25 113 VAL A CA 1
ATOM 933 C C . VAL A 1 113 ? -14.310 2.106 14.854 1.00 98.25 113 VAL A C 1
ATOM 935 O O . VAL A 1 113 ? -14.318 0.908 14.573 1.00 98.25 113 VAL A O 1
ATOM 938 N N . ASN A 1 114 ? -15.413 2.743 15.256 1.00 98.56 114 ASN A N 1
ATOM 939 C CA . ASN A 1 114 ? -16.700 2.069 15.423 1.00 98.56 114 ASN A CA 1
ATOM 940 C C . ASN A 1 114 ? -17.221 1.486 14.106 1.00 98.56 114 ASN A C 1
ATOM 942 O O . ASN A 1 114 ? -17.689 0.347 14.080 1.00 98.56 114 ASN A O 1
ATOM 946 N N . HIS A 1 115 ? -17.104 2.230 13.006 1.00 98.44 115 HIS A N 1
ATOM 947 C CA . HIS A 1 115 ? -17.523 1.750 11.695 1.00 98.44 115 HIS A CA 1
ATOM 948 C C . HIS A 1 115 ? -16.686 0.550 11.223 1.00 98.44 115 HIS A C 1
ATOM 950 O O . HIS A 1 115 ? -17.250 -0.441 10.758 1.00 98.44 115 HIS A O 1
ATOM 956 N N . ARG A 1 116 ? -15.356 0.584 11.409 1.00 98.25 116 ARG A N 1
ATOM 957 C CA . ARG A 1 116 ? -14.472 -0.561 11.113 1.00 98.25 116 ARG A CA 1
ATOM 958 C C . ARG A 1 116 ? -14.837 -1.789 11.943 1.00 98.25 116 ARG A C 1
ATOM 960 O O . ARG A 1 116 ? -15.045 -2.856 11.376 1.00 98.25 116 ARG A O 1
ATOM 967 N N . ASN A 1 117 ? -15.021 -1.616 13.252 1.00 98.50 117 ASN A N 1
ATOM 968 C CA . ASN A 1 117 ? -15.430 -2.695 14.154 1.00 98.50 117 ASN A CA 1
ATOM 969 C C . ASN A 1 117 ? -16.779 -3.304 13.753 1.00 98.50 117 ASN A C 1
ATOM 971 O O . ASN A 1 117 ? -16.961 -4.518 13.836 1.00 98.50 117 ASN A O 1
ATOM 975 N N . HIS A 1 118 ? -17.727 -2.475 13.308 1.00 98.69 118 HIS A N 1
ATOM 976 C CA . HIS A 1 118 ? -19.017 -2.950 12.822 1.00 98.69 118 HIS A CA 1
ATOM 977 C C . HIS A 1 118 ? -18.871 -3.826 11.569 1.00 98.69 118 HIS A C 1
ATOM 979 O O . HIS A 1 118 ? -19.478 -4.898 11.509 1.00 98.69 118 HIS A O 1
ATOM 985 N N . ILE A 1 119 ? -18.052 -3.415 10.595 1.00 98.56 119 ILE A N 1
ATOM 986 C CA . ILE A 1 119 ? -17.785 -4.208 9.384 1.00 98.56 119 ILE A CA 1
ATOM 987 C C . ILE A 1 119 ? -17.080 -5.519 9.746 1.00 98.56 119 ILE A C 1
ATOM 989 O O . ILE A 1 119 ? -17.556 -6.587 9.361 1.00 98.56 119 ILE A O 1
ATOM 993 N N . ASP A 1 120 ? -16.000 -5.453 10.526 1.00 98.31 120 ASP A N 1
ATOM 994 C CA . ASP A 1 120 ? -15.223 -6.628 10.935 1.00 98.31 120 ASP A CA 1
ATOM 995 C C . ASP A 1 120 ? -16.097 -7.631 11.704 1.00 98.31 120 ASP A C 1
ATOM 997 O O . ASP A 1 120 ? -16.087 -8.833 11.423 1.00 98.31 120 ASP A O 1
ATOM 1001 N N . GLY A 1 121 ? -16.918 -7.132 12.633 1.00 98.25 121 GLY A N 1
ATOM 1002 C CA . GLY A 1 121 ? -17.881 -7.933 13.383 1.00 98.25 121 GLY A CA 1
ATOM 1003 C C . GLY A 1 121 ? -18.951 -8.564 12.492 1.00 98.25 121 GLY A C 1
ATOM 1004 O O . GLY A 1 121 ? -19.265 -9.741 12.660 1.00 98.25 121 GLY A O 1
ATOM 1005 N N . SER A 1 122 ? -19.470 -7.822 11.512 1.00 98.31 122 SER A N 1
ATOM 1006 C CA . SER A 1 122 ? -20.492 -8.318 10.581 1.00 98.31 122 SER A CA 1
ATOM 1007 C C . SER A 1 122 ? -19.946 -9.411 9.662 1.00 98.31 122 SER A C 1
ATOM 1009 O O . SER A 1 122 ? -20.574 -10.458 9.514 1.00 98.31 122 SER A O 1
ATOM 1011 N N . VAL A 1 123 ? -18.751 -9.221 9.093 1.00 98.00 123 VAL A N 1
ATOM 1012 C CA . VAL A 1 123 ? -18.088 -10.239 8.259 1.00 98.00 123 VAL A CA 1
ATOM 1013 C C . VAL A 1 123 ? -17.793 -11.494 9.077 1.00 98.00 123 VAL A C 1
ATOM 1015 O O . VAL A 1 123 ? -18.069 -12.606 8.620 1.00 98.00 123 VAL A O 1
ATOM 1018 N N . LYS A 1 124 ? -17.300 -11.330 10.311 1.00 97.00 124 LYS A N 1
ATOM 1019 C CA . LYS A 1 124 ? -17.085 -12.449 11.233 1.00 97.00 124 LYS A CA 1
ATOM 1020 C C . LYS A 1 124 ? -18.388 -13.195 11.520 1.00 97.00 1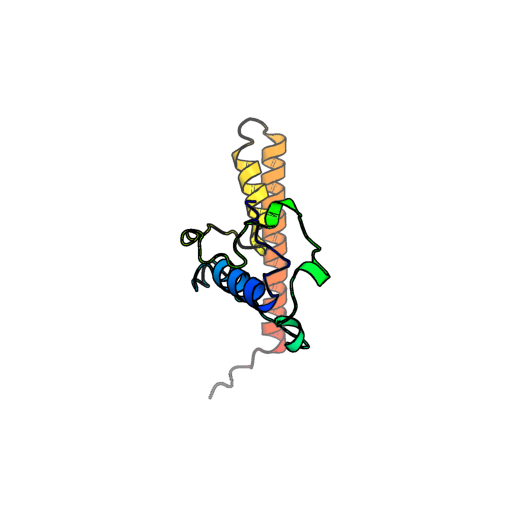24 LYS A C 1
ATOM 1022 O O . LYS A 1 124 ? -18.396 -14.419 11.433 1.00 97.00 124 LYS A O 1
ATOM 1027 N N . LEU A 1 125 ? -19.475 -12.476 11.811 1.00 97.12 125 LEU A N 1
ATOM 1028 C CA . LEU A 1 125 ? -20.788 -13.061 12.086 1.00 97.12 125 LEU A CA 1
ATOM 1029 C C . LEU A 1 125 ? -21.324 -13.849 10.886 1.00 97.12 125 LEU A C 1
ATOM 1031 O O . LEU A 1 125 ? -21.837 -14.952 11.068 1.00 97.12 125 LEU A O 1
ATOM 1035 N N . ILE A 1 126 ? -21.188 -13.319 9.667 1.00 96.31 126 ILE A N 1
ATOM 1036 C CA . ILE A 1 126 ? -21.573 -14.023 8.435 1.00 96.31 126 ILE A CA 1
ATOM 1037 C C . ILE A 1 126 ? -20.764 -15.315 8.300 1.00 96.31 126 ILE A C 1
ATOM 1039 O O . ILE A 1 126 ? -21.345 -16.381 8.108 1.00 96.31 126 ILE A O 1
ATOM 1043 N N . GLY A 1 127 ? -19.441 -15.237 8.464 1.00 96.12 127 GLY A N 1
ATOM 1044 C CA . GLY A 1 127 ? -18.559 -16.402 8.398 1.00 96.12 127 GLY A CA 1
ATOM 1045 C C . GLY A 1 127 ? -18.942 -17.481 9.410 1.00 96.12 127 GLY A C 1
ATOM 1046 O O . GLY A 1 127 ? -19.092 -18.645 9.044 1.00 96.12 127 GLY A O 1
ATOM 1047 N N . THR A 1 128 ? -19.188 -17.099 10.666 1.00 96.00 128 THR A N 1
ATOM 1048 C CA . THR A 1 128 ? -19.642 -18.051 11.685 1.00 96.00 128 THR A CA 1
ATOM 1049 C C . THR A 1 128 ? -21.040 -18.586 11.387 1.00 96.00 128 THR A C 1
ATOM 1051 O O . THR A 1 128 ? -21.287 -19.766 11.600 1.00 96.00 128 THR A O 1
ATOM 1054 N N . SER A 1 129 ? -21.955 -17.770 10.869 1.00 94.44 129 SER A N 1
ATOM 1055 C CA . SER A 1 129 ? -23.335 -18.207 10.618 1.00 94.44 129 SER A CA 1
ATOM 1056 C C . SER A 1 129 ? -23.433 -19.191 9.453 1.00 94.44 129 SER A C 1
ATOM 1058 O O . SER A 1 129 ? -24.243 -20.110 9.499 1.00 94.44 129 SER A O 1
ATOM 1060 N N . LEU A 1 130 ? -22.615 -19.008 8.413 1.00 94.94 130 LEU A N 1
ATOM 1061 C CA . LEU A 1 130 ? -22.635 -19.849 7.215 1.00 94.94 130 LEU A CA 1
ATOM 1062 C C . LEU A 1 130 ? -21.792 -21.122 7.346 1.00 94.94 130 LEU A C 1
ATOM 1064 O O . LEU A 1 130 ? -22.118 -22.122 6.712 1.00 94.94 130 LEU A O 1
ATOM 1068 N N . PHE A 1 131 ? -20.708 -21.088 8.127 1.00 93.44 131 PHE A N 1
ATOM 1069 C CA . PHE A 1 131 ? -19.683 -22.138 8.088 1.00 93.44 131 PHE A CA 1
ATOM 1070 C C . PHE A 1 131 ? -19.335 -22.759 9.446 1.00 93.44 131 PHE A C 1
ATOM 1072 O O . PHE A 1 131 ? -18.467 -23.631 9.495 1.00 93.44 131 PHE A O 1
ATOM 1079 N N . SER A 1 132 ? -19.985 -22.369 10.549 1.00 82.19 132 SER A N 1
ATOM 1080 C CA . SER A 1 132 ? -19.802 -23.102 11.811 1.00 82.19 132 SER 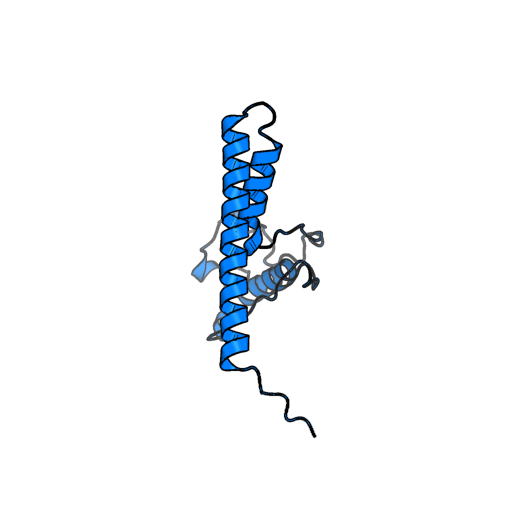A CA 1
ATOM 1081 C C . SER A 1 132 ? -20.495 -24.461 11.726 1.00 82.19 132 SER A C 1
ATOM 1083 O O . SER A 1 132 ? -21.716 -24.541 11.601 1.00 82.19 132 SER A O 1
ATOM 1085 N N . VAL A 1 133 ? -19.713 -25.538 11.792 1.00 69.31 133 VAL A N 1
ATOM 1086 C CA . VAL A 1 133 ? -20.225 -26.912 11.880 1.00 69.31 133 VAL A CA 1
ATOM 1087 C C . VAL A 1 133 ? -20.812 -27.119 13.285 1.00 69.31 133 VAL A C 1
ATOM 1089 O O . VAL A 1 133 ? -20.151 -26.747 14.257 1.00 69.31 133 VAL A O 1
ATOM 1092 N N . PRO A 1 134 ? -22.008 -27.713 13.447 1.00 62.19 134 PRO A N 1
ATOM 1093 C CA . PRO A 1 134 ? -22.450 -28.177 14.757 1.00 62.19 134 PRO A CA 1
ATOM 1094 C C . PRO A 1 134 ? -21.442 -29.202 15.289 1.00 62.19 134 PRO A C 1
ATOM 1096 O O . PRO A 1 134 ? -21.115 -30.155 14.580 1.00 62.19 134 PRO A O 1
ATOM 1099 N N . GLU A 1 135 ? -20.952 -29.037 16.520 1.00 58.59 135 GLU A N 1
ATOM 1100 C CA . GLU A 1 135 ? -20.209 -30.104 17.193 1.00 58.59 135 GLU A CA 1
ATOM 1101 C C . GLU A 1 135 ? -21.098 -31.353 17.249 1.00 58.59 135 GLU A C 1
ATOM 1103 O O . GLU A 1 135 ? -22.090 -31.402 17.982 1.00 58.59 135 GLU A O 1
ATOM 1108 N N . VAL A 1 136 ? -20.750 -32.376 16.466 1.00 51.50 136 VAL A N 1
ATOM 1109 C CA . VAL A 1 136 ? -21.284 -33.721 16.663 1.00 51.50 136 VAL A CA 1
ATOM 1110 C C . VAL A 1 136 ? -20.639 -34.232 17.944 1.00 51.50 136 VAL A C 1
ATOM 1112 O O . VAL A 1 136 ? -19.494 -34.682 17.935 1.00 51.50 136 VAL A O 1
ATOM 1115 N N . LYS A 1 137 ? -21.353 -34.100 19.065 1.00 47.12 137 LYS A N 1
ATOM 1116 C CA . LYS A 1 137 ? -20.978 -34.772 20.310 1.00 47.12 137 LYS A CA 1
ATOM 1117 C C . LYS A 1 137 ? -20.968 -36.281 20.043 1.00 47.12 137 LYS A C 1
ATOM 1119 O O . LYS A 1 137 ? -22.013 -36.833 19.697 1.00 47.12 137 LYS A O 1
ATOM 1124 N N . GLN A 1 138 ? -19.785 -36.891 20.137 1.00 42.34 138 GLN A N 1
ATOM 1125 C CA . GLN A 1 138 ? -19.615 -38.344 20.254 1.00 42.34 138 GLN A CA 1
ATOM 1126 C C . GLN A 1 138 ? -20.087 -38.823 21.625 1.00 42.34 138 GLN A C 1
ATOM 1128 O O . GLN A 1 138 ? -19.910 -38.058 22.603 1.00 42.34 138 GLN A O 1
#

Sequence (138 aa):
MYKARLNLRKETLQQQYQSVEERTSNYNNYAIGSRVIEYGDTKIKAVKLSLFEGFDPASTNFSPNNNILPPQTSIEVVNQRDAYLFFIWQRYKILEHETEEKAQALKEITEMVNHRNHIDGSVKLIGTSLFSVPEVKQ

pLDDT: mean 87.7, std 14.73, range [36.91, 98.69]

Radius of gyration: 23.62 Å; chains: 1; bounding box: 50×64×46 Å